Protein AF-A0A497RFB0-F1 (afdb_monomer_lite)

pLDDT: mean 78.39, std 9.26, range [51.41, 92.25]

Sequence (60 aa):
MGAGVFKGIPEAIEHMVQIADKRLPVKENNEQYEKYFTVYKELYQALYSKQLYDKLATLK

Structure (mmCIF, N/CA/C/O backbone):
data_AF-A0A497RFB0-F1
#
_entry.id   AF-A0A497RFB0-F1
#
loop_
_atom_site.group_PDB
_atom_site.id
_atom_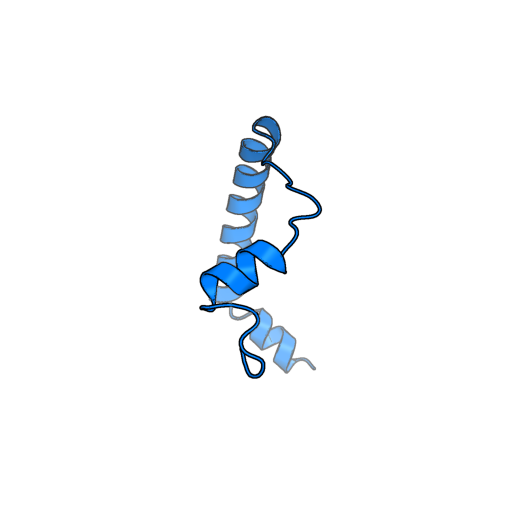site.type_symbol
_atom_site.label_atom_id
_atom_site.label_alt_id
_atom_site.label_comp_id
_atom_site.label_asym_id
_atom_site.label_entity_id
_atom_site.label_seq_id
_atom_site.pdbx_PDB_ins_code
_atom_site.Cartn_x
_atom_site.Cartn_y
_atom_site.Cartn_z
_atom_site.occupancy
_atom_site.B_iso_or_equiv
_atom_site.auth_seq_id
_atom_site.auth_comp_id
_atom_site.auth_asym_id
_atom_site.auth_atom_id
_atom_site.pdbx_PDB_model_num
ATOM 1 N N . MET A 1 1 ? 22.075 -24.808 -7.565 1.00 51.41 1 MET A N 1
ATOM 2 C CA . MET A 1 1 ? 23.382 -24.888 -6.870 1.00 51.41 1 MET A CA 1
ATOM 3 C C . MET A 1 1 ? 23.930 -26.313 -6.747 1.00 51.41 1 MET A C 1
ATOM 5 O O . MET A 1 1 ? 25.135 -26.465 -6.837 1.00 51.41 1 MET A O 1
ATOM 9 N N . GLY A 1 2 ? 23.100 -27.361 -6.620 1.00 53.56 2 GLY A N 1
ATOM 10 C CA . GLY A 1 2 ? 23.578 -28.747 -6.429 1.00 53.56 2 GLY A CA 1
ATOM 11 C C . GLY A 1 2 ? 24.288 -29.443 -7.609 1.00 53.56 2 GLY A C 1
ATOM 12 O O . GLY A 1 2 ? 24.833 -30.514 -7.403 1.00 53.56 2 GLY A O 1
ATOM 13 N N . ALA A 1 3 ? 24.317 -28.864 -8.817 1.00 63.66 3 ALA A N 1
ATOM 14 C CA . ALA A 1 3 ? 24.953 -29.462 -10.005 1.00 63.66 3 ALA A CA 1
ATOM 15 C C . ALA A 1 3 ? 26.146 -28.647 -10.559 1.00 63.66 3 ALA A C 1
ATOM 17 O O . ALA A 1 3 ? 26.571 -28.873 -11.685 1.00 63.66 3 ALA A O 1
ATOM 18 N N . GLY A 1 4 ? 26.660 -27.657 -9.813 1.00 63.06 4 GLY A N 1
ATOM 19 C CA . GLY A 1 4 ? 27.841 -26.869 -10.215 1.00 63.06 4 GLY A CA 1
ATOM 20 C C . GLY A 1 4 ? 27.646 -25.886 -11.383 1.00 63.06 4 GLY A C 1
ATOM 21 O O . GLY A 1 4 ? 28.609 -25.271 -11.819 1.00 63.06 4 GLY A O 1
ATOM 22 N N . VAL A 1 5 ? 26.416 -25.712 -11.877 1.00 68.50 5 VAL A N 1
ATOM 23 C CA . VAL A 1 5 ? 26.101 -24.880 -13.061 1.00 68.50 5 VAL A CA 1
ATOM 24 C C . VAL A 1 5 ? 26.250 -23.369 -12.810 1.00 68.50 5 VAL A C 1
ATOM 26 O O . VAL A 1 5 ? 26.475 -22.620 -13.749 1.00 68.50 5 VAL A O 1
ATOM 29 N N . PHE A 1 6 ? 26.173 -22.914 -11.555 1.00 69.31 6 PHE A N 1
ATOM 30 C CA . PHE A 1 6 ? 26.357 -21.507 -11.173 1.00 69.31 6 PHE A CA 1
ATOM 31 C C . PHE A 1 6 ? 27.256 -21.438 -9.933 1.00 69.31 6 PHE A C 1
ATOM 33 O O . PHE A 1 6 ? 27.043 -22.207 -8.988 1.00 69.31 6 PHE A O 1
ATOM 40 N N . LYS A 1 7 ? 28.245 -20.536 -9.925 1.00 70.94 7 LYS A N 1
ATOM 41 C CA . LYS A 1 7 ? 29.252 -20.363 -8.860 1.00 70.94 7 LYS A CA 1
ATOM 42 C C . LYS A 1 7 ? 28.672 -19.731 -7.595 1.00 70.94 7 LYS A C 1
ATOM 44 O O . LYS A 1 7 ? 29.285 -19.824 -6.535 1.00 70.94 7 LYS A O 1
ATOM 49 N N . GLY A 1 8 ? 27.488 -19.123 -7.677 1.00 78.56 8 GLY A N 1
ATOM 50 C CA . GLY A 1 8 ? 26.801 -18.553 -6.523 1.00 78.56 8 GLY A CA 1
ATOM 51 C C . GLY A 1 8 ? 25.358 -18.138 -6.801 1.00 78.56 8 GLY A C 1
ATOM 52 O O . GLY A 1 8 ? 24.887 -18.156 -7.936 1.00 78.56 8 GLY A O 1
ATOM 53 N N . ILE A 1 9 ? 24.655 -17.750 -5.733 1.00 76.56 9 ILE A N 1
ATOM 54 C CA . ILE A 1 9 ? 23.269 -17.257 -5.791 1.00 76.56 9 ILE A CA 1
ATOM 55 C C . ILE A 1 9 ? 23.126 -16.015 -6.695 1.00 76.56 9 ILE A C 1
ATOM 57 O O . ILE A 1 9 ? 22.188 -16.010 -7.488 1.00 76.56 9 ILE A O 1
ATOM 61 N N . PRO A 1 10 ? 24.021 -15.002 -6.655 1.00 79.19 10 PRO A N 1
ATOM 62 C CA . PRO A 1 10 ? 23.892 -13.829 -7.525 1.00 79.19 10 PRO A CA 1
ATOM 63 C C . PRO A 1 10 ? 23.916 -14.187 -9.018 1.00 79.19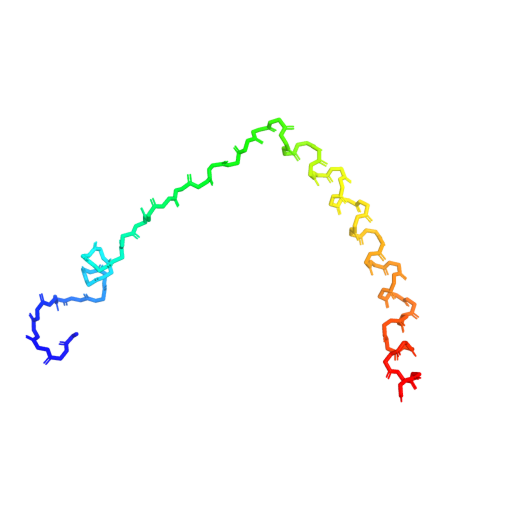 10 PRO A C 1
ATOM 65 O O . PRO A 1 10 ? 23.052 -13.748 -9.767 1.00 79.19 10 PRO A O 1
ATOM 68 N N . GLU A 1 11 ? 24.833 -15.069 -9.423 1.00 76.50 11 GLU A N 1
ATOM 69 C CA . GLU A 1 11 ? 24.969 -15.538 -10.809 1.00 76.50 11 GLU A CA 1
ATOM 70 C C . GLU A 1 11 ? 23.740 -16.348 -11.253 1.00 76.50 11 GLU A C 1
ATOM 72 O O . GLU A 1 11 ? 23.222 -16.170 -12.352 1.00 76.50 11 GLU A O 1
ATOM 77 N N . ALA A 1 12 ? 23.206 -17.202 -10.374 1.00 77.81 12 ALA A N 1
ATOM 78 C CA . ALA A 1 12 ? 21.978 -17.935 -10.670 1.00 77.81 12 ALA A CA 1
ATOM 79 C C . ALA A 1 12 ? 20.777 -16.992 -10.862 1.00 77.81 12 ALA A C 1
ATOM 81 O O . ALA A 1 12 ? 19.952 -17.228 -11.739 1.00 77.81 12 ALA A O 1
ATOM 82 N N . ILE A 1 13 ? 20.679 -1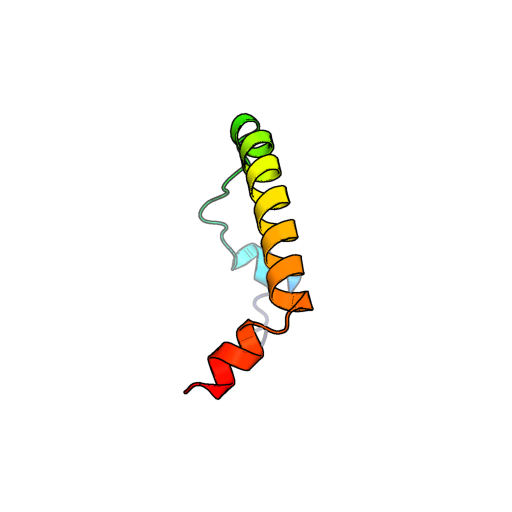5.918 -10.072 1.00 78.94 13 ILE A N 1
ATOM 83 C CA . ILE A 1 13 ? 19.596 -14.933 -10.185 1.00 78.94 13 ILE A CA 1
ATOM 84 C C . ILE A 1 13 ? 19.695 -14.164 -11.506 1.00 78.94 13 ILE A C 1
ATOM 86 O O . ILE A 1 13 ? 18.681 -14.031 -12.185 1.00 78.94 13 ILE A O 1
ATOM 90 N N . GLU A 1 14 ? 20.888 -13.719 -11.907 1.00 76.81 14 GLU A N 1
ATOM 91 C CA . GLU A 1 14 ? 21.091 -13.005 -13.179 1.00 76.81 14 GLU A CA 1
ATOM 92 C C . GLU A 1 14 ? 20.688 -13.840 -14.399 1.00 76.81 14 GLU A C 1
ATOM 94 O O . GLU A 1 14 ? 20.087 -13.323 -15.339 1.00 76.81 14 GLU A O 1
ATOM 99 N N . HIS A 1 15 ? 20.982 -15.141 -14.381 1.00 76.88 15 HIS A N 1
ATOM 100 C CA . HIS A 1 15 ? 20.674 -16.024 -15.505 1.00 76.88 15 HIS A CA 1
ATOM 101 C C . HIS A 1 15 ? 19.248 -16.591 -15.488 1.00 76.88 15 HIS A C 1
ATOM 103 O O . HIS A 1 15 ? 18.739 -16.973 -16.543 1.00 76.88 15 HIS A O 1
ATOM 109 N N . MET A 1 16 ? 18.598 -16.668 -14.322 1.00 75.88 16 MET A N 1
ATOM 110 C CA . MET A 1 16 ? 17.251 -17.242 -14.191 1.00 75.88 16 MET A CA 1
ATOM 111 C C . MET A 1 16 ? 16.139 -16.194 -14.157 1.00 75.88 16 MET A C 1
ATOM 113 O O . MET A 1 16 ? 15.029 -16.474 -14.613 1.00 75.88 16 MET A O 1
ATOM 117 N N . VAL A 1 17 ? 16.391 -15.007 -13.602 1.00 75.81 17 VAL A N 1
ATOM 118 C CA . VAL A 1 17 ? 15.353 -13.992 -13.402 1.00 75.81 17 VAL A CA 1
ATOM 119 C C . VAL A 1 17 ? 15.318 -13.051 -14.596 1.00 75.81 17 VAL A C 1
ATOM 121 O O . VAL A 1 17 ? 16.140 -12.151 -14.736 1.00 75.81 17 VAL A O 1
ATOM 124 N N . GLN A 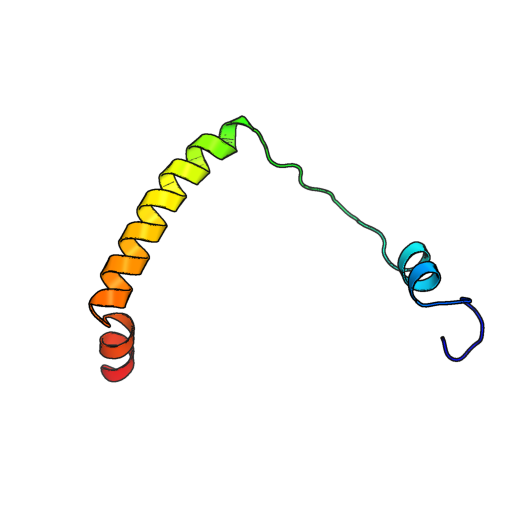1 18 ? 14.314 -13.233 -15.447 1.00 76.06 18 GLN A N 1
ATOM 125 C CA . GLN A 1 18 ? 14.012 -12.307 -16.533 1.00 76.06 18 GLN A CA 1
ATOM 126 C C . GLN A 1 18 ? 12.927 -11.330 -16.076 1.00 76.06 18 GLN A C 1
ATOM 128 O O . GLN A 1 18 ? 11.814 -11.729 -15.731 1.00 76.06 18 GLN A O 1
ATOM 133 N N . ILE A 1 19 ? 13.243 -10.034 -16.066 1.00 73.38 19 ILE A N 1
ATOM 134 C CA . ILE A 1 19 ? 12.251 -8.989 -15.796 1.00 73.38 19 ILE A CA 1
ATOM 135 C C . ILE A 1 19 ? 11.441 -8.794 -17.079 1.00 73.38 19 ILE A C 1
ATOM 137 O O . ILE A 1 19 ? 11.913 -8.156 -18.014 1.00 73.38 19 ILE A O 1
ATOM 141 N N . ALA A 1 20 ? 10.241 -9.375 -17.122 1.00 72.94 20 ALA A N 1
ATOM 142 C CA . ALA A 1 20 ? 9.382 -9.355 -18.306 1.00 72.94 20 ALA A CA 1
ATOM 143 C C . ALA A 1 20 ? 8.860 -7.950 -18.648 1.00 72.94 20 ALA A C 1
ATOM 145 O O . ALA A 1 20 ? 8.797 -7.596 -19.816 1.00 72.94 20 ALA A O 1
ATOM 146 N N . ASP A 1 21 ? 8.528 -7.144 -17.635 1.00 69.38 21 ASP A N 1
ATOM 147 C CA . ASP A 1 21 ? 8.015 -5.789 -17.818 1.00 69.38 21 ASP A CA 1
ATOM 148 C C . ASP A 1 21 ? 8.388 -4.895 -16.637 1.00 69.38 21 ASP A C 1
ATOM 150 O O . ASP A 1 21 ? 8.291 -5.287 -15.470 1.00 69.38 21 ASP A O 1
ATOM 154 N N . LYS A 1 22 ? 8.765 -3.649 -16.934 1.00 74.81 22 LYS A N 1
ATOM 155 C CA . LYS A 1 22 ? 9.027 -2.617 -15.927 1.00 74.81 22 LYS A CA 1
ATOM 156 C C . LYS A 1 22 ? 7.996 -1.507 -16.067 1.00 74.81 22 LYS A C 1
ATOM 158 O O . LYS A 1 22 ? 8.011 -0.755 -17.036 1.00 74.81 22 LYS A O 1
ATOM 163 N N . ARG A 1 23 ? 7.124 -1.361 -15.069 1.00 74.19 23 ARG A N 1
ATOM 164 C CA . ARG A 1 23 ? 6.206 -0.218 -14.992 1.00 74.19 23 ARG A CA 1
ATOM 165 C C . ARG A 1 23 ? 6.887 0.924 -14.256 1.00 74.19 23 ARG A C 1
ATOM 167 O O . ARG A 1 23 ? 7.145 0.833 -13.059 1.00 74.19 23 ARG A O 1
ATOM 174 N N . LEU A 1 24 ? 7.209 1.981 -14.991 1.00 76.62 24 LEU A N 1
ATOM 175 C CA . LEU A 1 24 ? 7.734 3.209 -14.407 1.00 76.62 24 LEU A CA 1
ATOM 176 C C . LEU A 1 24 ? 6.579 4.056 -13.854 1.00 76.62 24 LEU A C 1
ATOM 178 O O . LEU A 1 24 ? 5.505 4.085 -14.460 1.00 76.62 24 LEU A O 1
ATOM 182 N N . PRO A 1 25 ? 6.775 4.749 -12.720 1.00 75.31 25 PRO A N 1
ATOM 183 C CA . PRO A 1 25 ? 5.773 5.670 -12.209 1.00 75.31 25 PRO A CA 1
ATOM 184 C C . PRO A 1 25 ? 5.572 6.824 -13.200 1.00 75.31 25 PRO A C 1
ATOM 186 O O . PRO A 1 25 ? 6.528 7.466 -13.635 1.00 75.31 25 PRO A O 1
ATOM 189 N N . VAL A 1 26 ? 4.315 7.093 -13.549 1.00 77.94 26 VAL A N 1
ATOM 190 C CA . VAL A 1 26 ? 3.933 8.245 -14.373 1.00 77.94 26 VAL A CA 1
ATOM 191 C C . VAL A 1 26 ? 3.854 9.465 -13.459 1.00 77.94 26 VAL A C 1
ATOM 193 O O . VAL A 1 26 ? 3.042 9.485 -12.534 1.00 77.94 26 VAL A O 1
ATOM 196 N N . LYS A 1 27 ? 4.707 10.472 -13.696 1.00 70.69 27 LYS A N 1
ATOM 197 C CA . LYS A 1 27 ? 4.851 11.648 -12.816 1.00 70.69 27 LYS A CA 1
ATOM 198 C C . LYS A 1 27 ? 3.528 12.377 -12.559 1.00 70.69 27 LYS A C 1
ATOM 200 O O . LYS A 1 27 ? 3.256 12.738 -11.423 1.00 70.69 27 LYS A O 1
ATOM 205 N N . GLU A 1 28 ? 2.694 12.523 -13.584 1.00 70.81 28 GLU A N 1
ATOM 206 C CA . GLU A 1 28 ? 1.395 13.213 -13.513 1.00 70.81 28 GLU A CA 1
ATOM 207 C C . GLU A 1 28 ? 0.401 12.518 -12.571 1.00 70.81 28 GLU A C 1
ATOM 209 O O . GLU A 1 28 ? -0.405 13.166 -11.908 1.00 70.81 28 GLU A O 1
ATOM 214 N N . ASN A 1 29 ? 0.499 11.194 -12.444 1.00 72.19 29 ASN A N 1
ATOM 215 C CA . ASN A 1 29 ? -0.380 10.432 -11.564 1.00 72.19 29 ASN A CA 1
ATOM 216 C C . ASN A 1 29 ? 0.086 10.483 -10.107 1.00 72.19 29 ASN A C 1
ATOM 218 O O . ASN A 1 29 ? -0.701 10.211 -9.205 1.00 72.19 29 ASN A O 1
ATOM 222 N N . ASN A 1 30 ? 1.351 10.824 -9.865 1.00 75.62 30 ASN A N 1
ATOM 223 C CA . ASN A 1 30 ? 1.938 10.783 -8.533 1.00 75.62 30 ASN A CA 1
ATOM 224 C C . ASN A 1 30 ? 1.258 11.795 -7.598 1.00 75.62 30 ASN A C 1
ATOM 226 O O . ASN A 1 30 ? 0.859 11.437 -6.494 1.00 75.62 30 ASN A O 1
ATOM 230 N N . GLU A 1 31 ? 1.014 13.017 -8.084 1.00 78.38 31 GLU A N 1
ATOM 231 C CA . GLU A 1 31 ? 0.316 14.061 -7.321 1.00 78.38 31 GLU A CA 1
ATOM 232 C C . GLU A 1 31 ? -1.146 13.696 -7.026 1.00 78.38 31 GLU A C 1
ATOM 234 O O . GLU A 1 31 ? -1.680 14.020 -5.964 1.00 78.38 31 GLU A O 1
ATOM 239 N N . GLN A 1 32 ? -1.819 13.012 -7.957 1.00 81.69 32 GLN A N 1
ATOM 240 C CA . GLN A 1 32 ? -3.192 12.551 -7.743 1.00 81.69 32 GLN A CA 1
ATOM 241 C C . GLN A 1 32 ? -3.238 11.413 -6.720 1.00 81.69 32 GLN A C 1
ATOM 243 O O . GLN A 1 32 ? -4.054 11.447 -5.797 1.00 81.69 32 GLN A O 1
ATOM 248 N N . TYR A 1 33 ? -2.338 10.435 -6.839 1.00 84.38 33 TYR A N 1
ATOM 249 C CA . TYR A 1 33 ? -2.240 9.336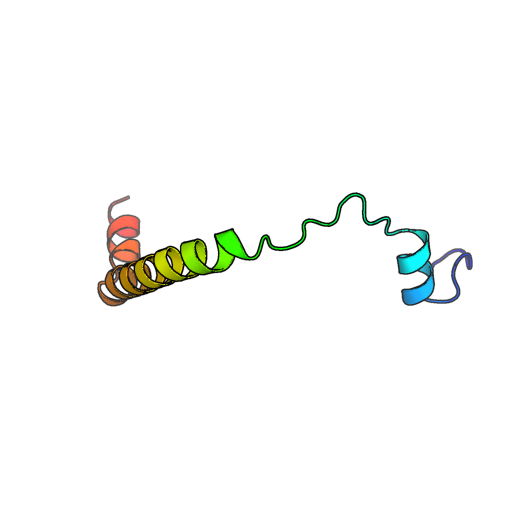 -5.882 1.00 84.38 33 TYR A CA 1
ATOM 250 C C . TYR A 1 33 ? -1.878 9.821 -4.482 1.00 84.38 33 TYR A C 1
ATOM 252 O O . TYR A 1 33 ? -2.423 9.296 -3.517 1.00 84.38 33 TYR A O 1
ATOM 260 N N . GLU A 1 34 ? -1.037 10.843 -4.349 1.00 85.56 34 GLU A N 1
ATOM 261 C CA . GLU A 1 34 ? -0.673 11.412 -3.049 1.00 85.56 34 GLU A CA 1
ATOM 262 C C . GLU A 1 34 ? -1.875 12.062 -2.340 1.00 85.56 34 GLU A C 1
ATOM 264 O O . GLU A 1 34 ? -2.096 11.841 -1.141 1.00 85.56 34 GLU A O 1
ATOM 269 N N . LYS A 1 35 ? -2.728 12.773 -3.091 1.00 87.94 35 LYS A N 1
ATOM 270 C CA . LYS A 1 35 ? -3.992 13.325 -2.571 1.00 87.94 35 LYS A CA 1
ATOM 271 C C . LYS A 1 35 ? -4.921 12.219 -2.076 1.00 87.94 35 LYS A C 1
ATOM 273 O O . LYS A 1 35 ? -5.407 12.282 -0.947 1.00 87.94 35 LYS A O 1
ATOM 278 N N . TYR A 1 36 ? -5.134 11.181 -2.885 1.00 88.69 36 TYR A N 1
ATOM 279 C CA . TYR A 1 36 ? -5.977 10.049 -2.489 1.00 88.69 36 TYR A CA 1
ATOM 280 C C . TYR A 1 36 ? -5.391 9.266 -1.313 1.00 88.69 36 TYR A C 1
ATOM 282 O O . TYR A 1 36 ? -6.127 8.842 -0.423 1.00 88.69 36 TYR A O 1
ATOM 290 N N . PHE A 1 37 ? -4.070 9.107 -1.275 1.00 90.31 37 PHE A N 1
ATOM 291 C CA . PHE A 1 37 ? -3.382 8.397 -0.206 1.00 90.31 37 PHE A CA 1
ATOM 292 C C . PHE A 1 37 ? -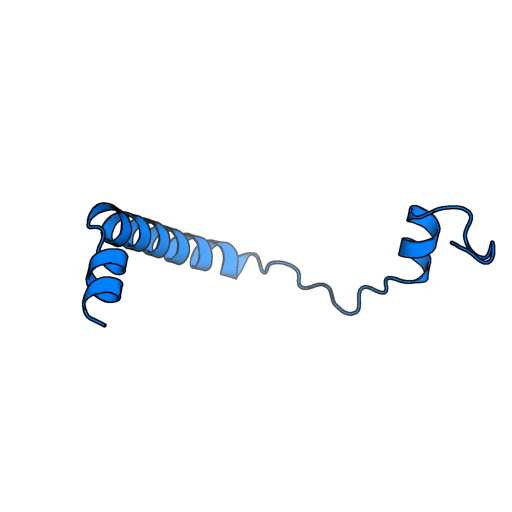3.522 9.108 1.140 1.00 90.31 37 PHE A C 1
ATOM 294 O O . PHE A 1 37 ? -3.717 8.452 2.163 1.00 90.31 37 PHE A O 1
ATOM 301 N N . THR A 1 38 ? -3.486 10.440 1.142 1.00 92.25 38 THR A N 1
ATOM 302 C CA . THR A 1 38 ? -3.696 11.241 2.355 1.00 92.25 38 THR A CA 1
ATOM 303 C C . THR A 1 38 ? -5.080 10.978 2.947 1.00 92.25 38 THR A C 1
ATOM 305 O O . THR A 1 38 ? -5.188 10.596 4.111 1.00 92.25 38 THR A O 1
ATOM 308 N N . VAL A 1 39 ? -6.127 11.056 2.119 1.00 91.31 39 VAL A N 1
ATOM 309 C CA . VAL A 1 39 ? -7.509 10.771 2.543 1.00 91.31 39 VAL A CA 1
ATOM 310 C C . VAL A 1 39 ? -7.657 9.325 3.022 1.00 91.31 39 VAL A C 1
ATOM 312 O O . VAL A 1 39 ? -8.255 9.070 4.066 1.00 91.31 39 VAL A O 1
ATOM 315 N N . TYR A 1 40 ? -7.076 8.365 2.297 1.00 91.12 40 TYR A N 1
ATOM 316 C CA . TYR A 1 40 ? -7.076 6.960 2.705 1.00 91.12 40 TYR A CA 1
ATOM 317 C C . TYR A 1 40 ? -6.430 6.763 4.083 1.00 91.12 40 TYR A C 1
ATOM 319 O O . TYR A 1 40 ? -6.969 6.042 4.923 1.00 91.12 40 TYR A O 1
ATOM 327 N N . LYS A 1 41 ? -5.292 7.415 4.337 1.00 92.19 41 LYS A N 1
ATOM 328 C CA . LYS A 1 41 ? -4.563 7.311 5.605 1.00 92.19 41 LYS A CA 1
ATOM 329 C C . LYS A 1 41 ? -5.377 7.869 6.771 1.00 92.19 41 LYS A C 1
ATOM 331 O O . LYS A 1 41 ? -5.445 7.226 7.818 1.00 92.19 41 LYS A O 1
ATOM 336 N N . GLU A 1 42 ? -6.008 9.023 6.587 1.00 91.69 42 GLU A N 1
ATOM 337 C CA . GLU A 1 42 ? -6.889 9.624 7.594 1.00 91.69 42 GLU A CA 1
ATOM 338 C C . GLU A 1 42 ? -8.094 8.727 7.893 1.00 91.69 42 GLU A C 1
ATOM 340 O O . GLU A 1 42 ? -8.389 8.451 9.058 1.00 91.69 42 GLU A O 1
ATOM 345 N N . LEU A 1 43 ? -8.745 8.196 6.852 1.00 90.00 43 LEU A N 1
ATOM 346 C CA . LEU A 1 43 ? -9.851 7.246 6.998 1.00 90.00 43 LEU A CA 1
ATOM 347 C C . LEU A 1 43 ? -9.416 5.988 7.747 1.00 90.00 43 LEU A C 1
ATOM 349 O O . LEU A 1 43 ? -10.090 5.563 8.685 1.00 90.00 43 LEU A O 1
ATOM 353 N N . TYR A 1 44 ? -8.275 5.411 7.373 1.00 89.00 44 TYR A N 1
ATOM 354 C CA . TYR A 1 44 ? -7.733 4.236 8.042 1.00 89.00 44 TYR A CA 1
ATOM 355 C C . TYR A 1 44 ? -7.486 4.506 9.532 1.00 89.00 44 TYR A C 1
ATOM 357 O O . TYR A 1 44 ? -7.917 3.723 10.377 1.00 89.00 44 TYR A O 1
ATOM 365 N N . GLN A 1 45 ? -6.864 5.637 9.878 1.00 89.88 45 GLN A N 1
ATOM 366 C CA . GLN A 1 45 ? -6.625 6.020 11.274 1.00 89.88 45 GLN A CA 1
ATOM 367 C C . GLN A 1 45 ? -7.927 6.259 12.050 1.00 89.88 45 GLN A C 1
ATOM 369 O O . GLN A 1 45 ? -8.049 5.831 13.201 1.00 89.88 45 GLN A O 1
ATOM 374 N N . ALA A 1 46 ? -8.922 6.896 11.434 1.00 88.19 46 ALA A N 1
ATOM 375 C CA . ALA A 1 46 ? -10.231 7.113 12.047 1.00 88.19 46 ALA A CA 1
ATOM 376 C C . ALA A 1 46 ? -10.979 5.792 12.305 1.00 88.19 46 ALA A C 1
ATOM 378 O O . ALA A 1 46 ? -11.624 5.631 13.342 1.00 88.19 46 ALA A O 1
ATOM 379 N N . LEU A 1 47 ? -10.875 4.832 11.385 1.00 86.38 47 LEU A N 1
ATOM 380 C CA . LEU A 1 47 ? -11.490 3.510 11.524 1.00 86.38 47 LEU A CA 1
ATOM 381 C C . LEU A 1 47 ? -10.763 2.647 12.562 1.00 86.38 47 LEU A C 1
ATOM 383 O O . LEU A 1 47 ? -11.410 1.986 13.379 1.00 86.38 47 LEU A O 1
ATOM 387 N N . TYR A 1 48 ? -9.430 2.694 12.559 1.00 84.75 48 TYR A N 1
ATOM 388 C CA . TYR A 1 48 ? -8.581 1.968 13.500 1.00 84.75 48 TYR A CA 1
ATOM 389 C C . TYR A 1 48 ? -8.739 2.489 14.934 1.00 84.75 48 TYR A C 1
ATOM 391 O O . TYR A 1 48 ? -8.974 1.707 15.850 1.00 84.75 48 TYR A O 1
ATOM 399 N N . SER A 1 49 ? -8.698 3.811 15.136 1.00 85.50 49 SER A N 1
ATOM 400 C CA . SER A 1 49 ? -8.859 4.429 16.465 1.00 85.50 49 SER A CA 1
ATOM 401 C C . SER A 1 49 ? -10.202 4.104 17.123 1.00 85.50 49 SER A C 1
ATOM 403 O O . SER A 1 49 ? -10.288 4.014 18.344 1.00 85.50 49 SER A O 1
ATOM 405 N N . LYS A 1 50 ? -11.250 3.881 16.323 1.00 85.38 50 LYS A N 1
ATOM 406 C CA . LYS A 1 50 ? -12.579 3.488 16.806 1.00 85.38 50 LYS A CA 1
ATOM 407 C C . LYS A 1 50 ? -12.769 1.969 16.938 1.00 85.38 50 LYS A C 1
ATOM 409 O O . LYS A 1 50 ? -13.879 1.549 17.287 1.00 85.38 50 LYS A O 1
ATOM 414 N N . GLN A 1 51 ? -11.731 1.172 16.643 1.00 84.50 51 GLN A N 1
ATOM 415 C CA . GLN A 1 51 ? -11.753 -0.299 16.603 1.00 84.50 51 GLN A CA 1
ATOM 416 C C . GLN A 1 51 ? -12.954 -0.841 15.812 1.00 84.50 51 GLN A C 1
ATOM 418 O O . GLN A 1 51 ? -13.586 -1.832 16.176 1.00 84.50 51 GLN A O 1
ATOM 423 N N . LEU A 1 52 ? -13.333 -0.142 14.734 1.00 78.75 52 LEU A N 1
ATOM 424 C CA . LEU A 1 52 ? -14.558 -0.458 13.994 1.00 78.75 52 LEU A CA 1
ATOM 425 C C . LEU A 1 52 ? -14.462 -1.808 13.285 1.00 78.75 52 LEU A C 1
ATOM 427 O O . LEU A 1 52 ? -15.462 -2.513 13.192 1.00 78.75 52 LEU A O 1
ATOM 431 N N . TYR A 1 53 ? -13.262 -2.187 12.844 1.00 79.81 53 TYR A N 1
ATOM 432 C CA . TYR A 1 53 ? -13.013 -3.497 12.249 1.00 79.81 53 TYR A CA 1
ATOM 433 C C . TYR A 1 53 ? -13.177 -4.636 13.260 1.00 79.81 53 TYR A C 1
ATOM 435 O O . TYR A 1 53 ? -13.793 -5.643 12.924 1.00 79.81 53 TYR A O 1
ATOM 443 N N . ASP A 1 54 ? -12.734 -4.454 14.506 1.00 80.56 54 ASP A N 1
ATOM 444 C CA . ASP A 1 54 ? -12.908 -5.455 15.568 1.00 80.56 54 ASP A CA 1
ATOM 445 C C . ASP A 1 54 ? -14.386 -5.609 15.953 1.00 80.56 54 ASP A C 1
ATOM 447 O O . ASP A 1 54 ? -14.882 -6.721 16.146 1.00 80.56 54 ASP A O 1
ATOM 451 N N . LYS A 1 55 ? -15.128 -4.492 15.989 1.00 80.06 55 LYS A N 1
ATOM 452 C CA . LYS A 1 55 ? -16.587 -4.488 16.194 1.00 80.06 55 LYS A CA 1
ATOM 453 C C . LYS A 1 55 ? -17.341 -5.172 15.052 1.00 80.06 55 LYS A C 1
ATOM 455 O O . LYS A 1 55 ? -18.288 -5.908 15.296 1.00 80.06 55 LYS A O 1
ATOM 460 N N . LEU A 1 56 ? -16.922 -4.952 13.806 1.00 79.00 56 LEU A N 1
ATOM 461 C CA . LEU A 1 56 ? -17.464 -5.657 12.640 1.00 79.00 56 LEU A CA 1
ATOM 462 C C . LEU A 1 56 ? -17.152 -7.157 12.684 1.00 79.00 56 LEU A C 1
ATOM 464 O O . LEU A 1 56 ? -18.008 -7.964 12.335 1.00 79.00 56 LEU A O 1
ATOM 468 N N . ALA A 1 57 ? -15.952 -7.536 13.123 1.00 81.81 57 ALA A N 1
ATOM 469 C CA . ALA A 1 57 ? -15.539 -8.933 13.225 1.00 81.81 57 ALA A CA 1
ATOM 470 C C . ALA A 1 57 ? -16.301 -9.705 14.315 1.00 81.81 57 ALA A C 1
ATOM 472 O O . ALA A 1 57 ? -16.528 -10.899 14.158 1.00 81.81 57 ALA A O 1
ATOM 473 N N . THR A 1 58 ? -16.717 -9.027 15.388 1.00 82.00 58 THR A N 1
ATOM 474 C CA . THR A 1 58 ? -17.493 -9.608 16.501 1.00 82.00 58 THR A CA 1
ATOM 475 C C . THR A 1 58 ? -19.004 -9.659 16.256 1.00 82.00 58 THR A C 1
ATOM 477 O O . THR A 1 58 ? -19.715 -10.304 17.018 1.00 82.00 58 THR A O 1
ATOM 480 N N . LEU A 1 59 ? -19.501 -9.006 15.200 1.00 76.56 59 LEU A N 1
ATOM 481 C CA . LEU A 1 59 ? -20.900 -9.083 14.748 1.00 76.56 59 LEU A CA 1
ATOM 482 C C . LEU A 1 59 ? -21.180 -10.285 13.825 1.00 76.56 59 LEU A C 1
ATOM 484 O O . LEU A 1 59 ? -22.310 -10.444 13.362 1.00 76.56 59 LEU A O 1
ATOM 488 N N . LYS A 1 60 ? -20.158 -11.091 13.527 1.00 52.69 60 LYS A N 1
ATOM 489 C CA . LYS A 1 60 ? -20.260 -12.350 12.782 1.00 52.69 60 LYS A CA 1
ATOM 490 C C . LYS A 1 60 ? -20.512 -13.518 13.724 1.00 52.69 60 LYS A C 1
ATOM 492 O O . LYS A 1 60 ? -21.267 -14.419 13.302 1.00 52.69 60 LYS A O 1
#

Radius of gyration: 22.64 Å; chains: 1; bounding box: 50×44×35 Å

Secondary structure (DSSP, 8-state):
-TTSS-SSHHHHHHHH-------PPPHHHHHHHHHHHHHHHHHHHHHHHTTHHHHHHHT-

Foldseek 3Di:
DVPPPAPDDVRCCVVPDDPPDDDDDDPVCVVVVVVVVVVVVVVVCVCVVVVVVVVVVVVD